Protein AF-A0A4Q6B2Z0-F1 (afdb_monomer_lite)

pLDDT: mean 95.23, std 4.37, range [68.38, 98.38]

Radius of gyration: 12.93 Å; chains: 1; bounding box: 28×20×36 Å

Structure (mmCIF, N/CA/C/O backbone):
data_AF-A0A4Q6B2Z0-F1
#
_entry.id   AF-A0A4Q6B2Z0-F1
#
loop_
_atom_site.group_PDB
_atom_site.id
_atom_site.type_symbol
_atom_site.label_atom_id
_atom_site.label_alt_id
_atom_site.label_comp_id
_atom_site.label_asym_id
_atom_site.label_entity_id
_atom_site.label_seq_id
_atom_site.pdbx_PDB_ins_code
_atom_site.Cartn_x
_atom_site.Cartn_y
_atom_site.Cartn_z
_atom_site.occupancy
_atom_site.B_iso_or_equiv
_atom_site.auth_seq_id
_atom_site.auth_comp_id
_atom_site.auth_asym_id
_atom_site.auth_atom_id
_atom_site.pdbx_PDB_model_num
ATOM 1 N N . MET A 1 1 ? -19.124 2.818 6.499 1.00 80.12 1 MET A N 1
ATOM 2 C CA . MET A 1 1 ? -17.695 2.948 6.855 1.00 80.12 1 MET A CA 1
ATOM 3 C C . MET A 1 1 ? -17.107 4.132 6.104 1.00 80.12 1 MET A C 1
ATOM 5 O O . MET A 1 1 ? -17.467 4.313 4.947 1.00 80.12 1 MET A O 1
ATOM 9 N N . LYS A 1 2 ? -16.278 4.961 6.749 1.00 90.12 2 LYS A N 1
ATOM 10 C CA . LYS A 1 2 ? -15.569 6.064 6.080 1.00 90.12 2 LYS A CA 1
ATOM 11 C C . LYS A 1 2 ? -14.171 5.575 5.700 1.00 90.12 2 LYS A C 1
ATOM 13 O O . LYS A 1 2 ? -13.534 4.934 6.524 1.00 90.12 2 LYS A O 1
ATOM 18 N N . LYS A 1 3 ? -13.723 5.865 4.478 1.00 93.75 3 LYS A N 1
ATOM 19 C CA . LYS A 1 3 ? -12.366 5.569 3.999 1.00 93.75 3 LYS A CA 1
ATOM 20 C C . LYS A 1 3 ? -11.644 6.884 3.739 1.00 93.75 3 LYS A C 1
ATOM 22 O O . LYS A 1 3 ? -12.234 7.782 3.139 1.00 93.75 3 LYS A O 1
ATOM 27 N N . ILE A 1 4 ? -10.400 6.986 4.193 1.00 95.69 4 ILE A N 1
ATOM 28 C CA . ILE A 1 4 ? -9.528 8.138 3.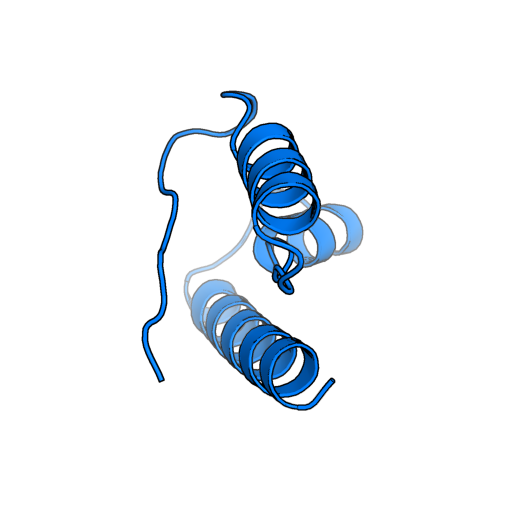953 1.00 95.69 4 ILE A CA 1
ATOM 29 C C . ILE A 1 4 ? -8.373 7.657 3.080 1.00 95.69 4 ILE A C 1
ATOM 31 O O . ILE A 1 4 ? -7.741 6.657 3.404 1.00 95.69 4 ILE A O 1
ATOM 35 N N . VAL A 1 5 ? -8.126 8.346 1.967 1.00 96.25 5 VAL A N 1
ATOM 36 C CA . VAL A 1 5 ? -7.077 7.985 1.006 1.00 96.25 5 VAL A CA 1
ATOM 37 C C . VAL A 1 5 ? -6.028 9.089 0.988 1.00 96.25 5 VAL A C 1
ATOM 39 O O . VAL A 1 5 ? -6.358 10.253 0.760 1.00 96.25 5 VAL A O 1
ATOM 42 N N . VAL A 1 6 ? -4.768 8.717 1.212 1.00 96.69 6 VAL A N 1
ATOM 43 C CA . VAL A 1 6 ? -3.614 9.618 1.118 1.00 96.69 6 VAL A CA 1
ATOM 44 C C . VAL A 1 6 ? -2.927 9.382 -0.224 1.00 96.69 6 VAL A C 1
ATOM 46 O O . VAL A 1 6 ? -2.439 8.288 -0.493 1.00 96.69 6 VAL A O 1
ATOM 49 N N . ILE A 1 7 ? -2.885 10.411 -1.069 1.00 95.94 7 ILE A N 1
ATOM 50 C CA . ILE A 1 7 ? -2.282 10.356 -2.408 1.00 95.94 7 ILE A CA 1
ATOM 51 C C . ILE A 1 7 ? -1.062 11.270 -2.498 1.00 95.94 7 ILE A C 1
ATOM 53 O O . ILE A 1 7 ? -0.987 12.294 -1.823 1.00 95.94 7 ILE A O 1
ATOM 57 N N . GLY A 1 8 ? -0.112 10.915 -3.359 1.00 95.44 8 GLY A N 1
ATOM 58 C CA . GLY A 1 8 ? 1.062 11.739 -3.637 1.00 95.44 8 GLY A CA 1
ATOM 59 C C . GLY A 1 8 ? 2.241 10.936 -4.193 1.00 95.44 8 GLY A C 1
ATOM 60 O O . GLY A 1 8 ? 2.201 9.702 -4.176 1.00 95.44 8 GLY A O 1
ATOM 61 N N . PRO A 1 9 ? 3.303 11.618 -4.659 1.00 93.31 9 PRO A N 1
ATOM 62 C CA . PRO A 1 9 ? 4.476 10.980 -5.255 1.00 93.31 9 PRO A CA 1
ATOM 63 C C . PRO A 1 9 ? 5.166 9.987 -4.317 1.00 93.31 9 PRO A C 1
ATOM 65 O O . PRO A 1 9 ? 4.974 10.017 -3.097 1.00 93.31 9 PRO A O 1
ATOM 68 N N . GLU A 1 10 ? 5.984 9.104 -4.875 1.00 90.00 10 GLU A N 1
ATOM 69 C CA . GLU A 1 10 ? 6.836 8.203 -4.099 1.00 90.00 10 GLU A CA 1
ATOM 70 C C . GLU A 1 10 ? 7.750 8.981 -3.133 1.00 90.00 10 GLU A C 1
ATOM 72 O O . GLU A 1 10 ? 8.129 10.120 -3.401 1.00 90.00 10 GLU A O 1
ATOM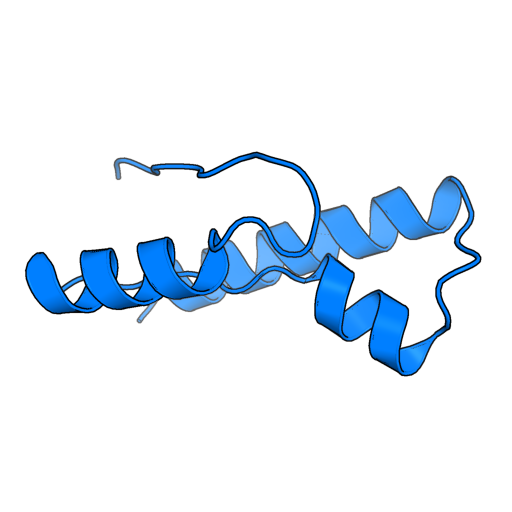 77 N N . SER A 1 11 ? 8.078 8.379 -1.984 1.00 89.75 11 SER A N 1
ATOM 78 C CA . SER A 1 11 ? 9.020 8.946 -1.004 1.00 89.75 11 SER A CA 1
ATOM 79 C C . SER A 1 11 ? 8.631 10.317 -0.422 1.00 89.75 11 SER A C 1
ATOM 81 O O . SER A 1 11 ? 9.483 11.093 -0.004 1.00 89.75 11 SER A O 1
ATOM 83 N N . THR A 1 12 ? 7.326 10.601 -0.332 1.00 95.44 12 THR A N 1
ATOM 84 C CA . THR A 1 12 ? 6.766 11.824 0.287 1.00 95.44 12 THR A CA 1
ATOM 85 C C . THR A 1 12 ? 6.152 11.600 1.679 1.00 95.44 12 THR A C 1
ATOM 87 O O . THR A 1 12 ? 5.384 12.426 2.159 1.00 95.44 12 THR A O 1
ATOM 90 N N . GLY A 1 13 ? 6.456 10.474 2.337 1.00 95.75 13 GLY A N 1
ATOM 91 C CA . GLY A 1 13 ? 6.024 10.198 3.719 1.00 95.75 13 GLY A CA 1
ATOM 92 C C . GLY A 1 13 ? 4.607 9.633 3.888 1.00 95.75 13 GLY A C 1
ATOM 93 O O . GLY A 1 13 ? 4.147 9.481 5.012 1.00 95.75 13 GLY A O 1
ATOM 94 N N . LYS A 1 14 ? 3.913 9.272 2.800 1.00 97.38 14 LYS A N 1
ATOM 95 C CA . LYS A 1 14 ? 2.524 8.765 2.846 1.00 97.38 14 LYS A CA 1
ATOM 96 C C . LYS A 1 14 ? 2.336 7.554 3.763 1.00 97.38 14 LYS A C 1
ATOM 98 O O . LYS A 1 14 ? 1.403 7.538 4.550 1.00 97.38 14 LYS A O 1
ATOM 103 N N . SER A 1 15 ? 3.202 6.544 3.651 1.00 96.12 15 SER A N 1
ATOM 104 C CA . SER A 1 15 ? 3.074 5.321 4.457 1.00 96.12 15 SER A CA 1
ATOM 105 C C . SER A 1 15 ? 3.304 5.596 5.938 1.00 96.12 15 SER A C 1
ATOM 107 O O . SER A 1 15 ? 2.495 5.161 6.743 1.00 96.12 15 SER A O 1
ATOM 109 N N . THR A 1 16 ? 4.322 6.396 6.266 1.00 97.38 16 THR A N 1
ATOM 110 C CA . THR A 1 16 ? 4.576 6.860 7.636 1.00 97.38 16 THR A CA 1
ATOM 111 C C . THR A 1 16 ? 3.372 7.614 8.194 1.00 97.38 16 THR A C 1
ATOM 113 O O . THR A 1 16 ? 2.897 7.291 9.271 1.00 97.38 16 THR A O 1
ATOM 116 N N . LEU A 1 17 ? 2.803 8.549 7.425 1.00 97.88 17 LEU A N 1
ATOM 117 C CA . LEU A 1 17 ? 1.617 9.289 7.850 1.00 97.88 17 LEU A CA 1
ATOM 118 C C . LEU A 1 17 ? 0.404 8.369 8.074 1.00 97.88 17 LEU A C 1
ATOM 120 O O . LEU A 1 17 ? -0.320 8.548 9.046 1.00 97.88 17 LEU A O 1
ATOM 124 N N . CYS A 1 18 ? 0.154 7.401 7.188 1.00 97.69 18 CYS A N 1
ATOM 125 C CA . CYS A 1 18 ? -0.959 6.461 7.349 1.00 97.69 18 CYS A CA 1
ATOM 126 C C . CYS A 1 18 ? -0.806 5.589 8.602 1.00 97.69 18 CYS A C 1
ATOM 128 O O . CYS A 1 18 ? -1.789 5.388 9.310 1.00 97.69 18 CYS A O 1
ATOM 130 N N . GLU A 1 19 ? 0.405 5.101 8.869 1.00 97.69 19 GLU A N 1
ATOM 131 C CA . GLU A 1 19 ? 0.728 4.311 10.059 1.00 97.69 19 GLU A CA 1
ATOM 132 C C . GLU A 1 19 ? 0.542 5.136 11.340 1.00 97.69 19 GLU A C 1
ATOM 134 O O . GLU A 1 19 ? -0.235 4.750 12.211 1.00 97.69 19 GLU A O 1
ATOM 139 N N . GLU A 1 20 ? 1.135 6.331 11.406 1.00 98.38 20 GLU A N 1
ATOM 140 C CA . GLU A 1 20 ? 1.012 7.234 12.558 1.00 98.38 20 GLU A CA 1
ATOM 141 C C . GLU A 1 20 ? -0.441 7.671 12.813 1.00 98.38 20 GLU A C 1
ATOM 143 O O . GLU A 1 20 ? -0.882 7.755 13.961 1.00 98.38 20 GLU A O 1
ATOM 148 N N . LEU A 1 21 ? -1.225 7.936 11.759 1.00 97.81 21 LEU A N 1
ATOM 149 C CA . LEU A 1 21 ? -2.648 8.263 11.897 1.00 97.81 21 LEU A CA 1
ATOM 150 C C . LEU A 1 21 ? -3.458 7.067 12.405 1.00 97.81 21 LEU A C 1
ATOM 152 O O . LEU A 1 21 ? -4.377 7.255 13.205 1.00 97.81 21 LEU A O 1
ATOM 156 N N . ALA A 1 22 ? -3.142 5.855 11.948 1.00 97.06 22 ALA A N 1
ATOM 157 C CA . ALA A 1 22 ? -3.808 4.643 12.406 1.00 97.06 22 ALA A CA 1
ATOM 158 C C . ALA A 1 22 ? -3.554 4.401 13.897 1.00 97.06 22 ALA A C 1
ATOM 160 O O . ALA A 1 22 ? -4.508 4.187 14.647 1.00 97.06 22 ALA A O 1
ATOM 161 N N . GLU A 1 23 ? -2.302 4.541 14.340 1.00 98.00 23 GLU A N 1
ATOM 162 C CA . GLU A 1 23 ? -1.937 4.482 15.757 1.00 98.00 23 GLU A CA 1
ATOM 163 C C . GLU A 1 23 ? -2.645 5.574 16.569 1.00 98.00 23 GLU A C 1
ATOM 165 O O . GLU A 1 23 ? -3.282 5.285 17.583 1.00 98.00 23 GLU A O 1
ATOM 170 N N . HIS A 1 24 ? -2.600 6.827 16.103 1.00 98.19 24 HIS A N 1
ATOM 171 C CA . HIS A 1 24 ? -3.188 7.966 16.809 1.00 98.19 24 HIS A CA 1
ATOM 172 C C . HIS A 1 24 ? -4.704 7.832 17.005 1.00 98.19 24 HIS A C 1
ATOM 174 O O . HIS A 1 24 ? -5.226 8.145 18.077 1.00 98.19 24 HIS A O 1
ATOM 180 N N . TYR A 1 25 ? -5.422 7.368 15.980 1.00 96.62 25 TYR A N 1
ATOM 181 C CA . TYR A 1 25 ? -6.876 7.198 16.026 1.00 96.62 25 TYR A CA 1
ATOM 182 C C . TYR A 1 25 ? -7.320 5.801 16.473 1.00 96.62 25 TYR A C 1
ATOM 184 O O . TYR A 1 25 ? -8.524 5.531 16.468 1.00 96.62 25 TYR A O 1
ATOM 192 N N . ASN A 1 26 ? -6.384 4.933 16.874 1.00 96.25 26 ASN A N 1
ATOM 193 C CA . ASN A 1 26 ? -6.637 3.539 17.239 1.00 96.25 26 ASN A CA 1
ATOM 194 C C . ASN A 1 26 ? -7.511 2.827 16.189 1.00 96.25 26 ASN A C 1
ATOM 196 O O . ASN A 1 26 ? -8.584 2.292 16.481 1.00 96.25 26 ASN A O 1
ATOM 200 N N . THR A 1 27 ? -7.075 2.909 14.935 1.00 95.38 27 THR A N 1
ATOM 201 C CA . THR A 1 27 ? -7.747 2.330 13.774 1.00 95.38 27 THR A CA 1
ATOM 202 C C . THR A 1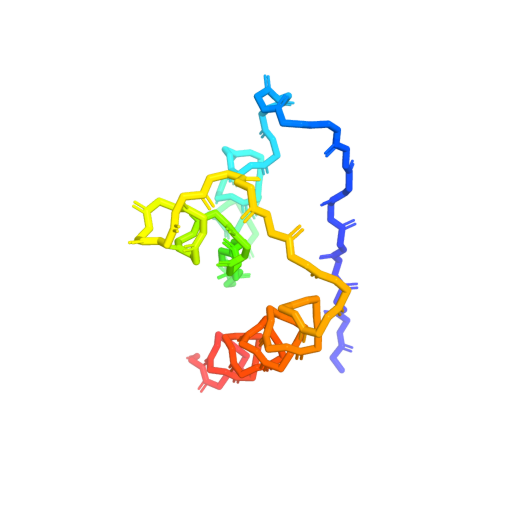 27 ? -6.752 1.556 12.911 1.00 95.38 27 THR A C 1
ATOM 204 O O . THR A 1 27 ? -5.584 1.414 13.259 1.00 95.38 27 THR A O 1
ATOM 207 N N . VAL A 1 28 ? -7.229 1.013 11.797 1.00 95.69 28 VAL A N 1
ATOM 208 C CA . VAL A 1 28 ? -6.439 0.217 10.857 1.00 95.69 28 VAL A CA 1
ATOM 209 C C . VAL A 1 28 ? -6.009 1.065 9.664 1.00 95.69 28 VAL A C 1
ATOM 211 O O . VAL A 1 28 ? -6.685 2.026 9.287 1.00 95.69 28 VAL A O 1
ATOM 214 N N . TRP A 1 29 ? -4.910 0.675 9.024 1.00 96.62 29 TRP A N 1
ATOM 215 C CA . TRP A 1 29 ? -4.518 1.193 7.717 1.00 96.62 29 TRP A CA 1
ATOM 216 C C . TRP A 1 29 ? -4.159 0.051 6.770 1.00 96.62 29 TRP A C 1
ATOM 218 O O . TRP A 1 29 ? -3.871 -1.066 7.190 1.00 96.62 29 TRP A O 1
ATOM 228 N N . CYS A 1 30 ? -4.204 0.348 5.474 1.00 97.00 30 CYS A N 1
ATOM 229 C CA . CYS A 1 30 ? -3.868 -0.585 4.408 1.00 97.00 30 CYS A CA 1
ATOM 230 C C . CYS A 1 30 ? -2.584 -0.112 3.709 1.00 97.00 30 CYS A C 1
ATOM 232 O O . CYS A 1 30 ? -2.531 1.054 3.299 1.00 97.00 30 CYS A O 1
ATOM 234 N N . PRO A 1 31 ? -1.574 -0.980 3.522 1.00 96.19 31 PRO A N 1
ATOM 235 C CA . PRO A 1 31 ? -0.393 -0.643 2.739 1.00 96.19 31 PRO A CA 1
ATOM 236 C C . PRO A 1 31 ? -0.695 -0.488 1.239 1.00 96.19 31 PRO A C 1
ATOM 238 O O . PRO A 1 31 ? -1.779 -0.818 0.748 1.00 96.19 31 PRO A O 1
ATOM 241 N N . GLU A 1 32 ? 0.277 0.067 0.514 1.00 97.00 32 GLU A N 1
ATOM 242 C CA . GLU A 1 32 ? 0.220 0.292 -0.933 1.00 97.00 32 GLU A CA 1
ATOM 243 C C . GLU A 1 32 ? 0.652 -0.977 -1.679 1.00 97.00 32 GLU A C 1
ATOM 245 O O . GLU A 1 32 ? 1.841 -1.286 -1.738 1.00 97.00 32 GLU A O 1
ATOM 250 N N . TYR A 1 33 ? -0.299 -1.681 -2.298 1.00 97.56 33 TYR A N 1
ATOM 251 C CA . TYR A 1 33 ? -0.044 -2.934 -3.018 1.00 97.56 33 TYR A CA 1
ATOM 252 C C . TYR A 1 33 ? 0.951 -2.754 -4.170 1.00 97.56 33 TYR A C 1
ATOM 254 O O . TYR A 1 33 ? 1.781 -3.623 -4.434 1.00 97.56 33 TYR A O 1
ATOM 262 N N . ALA A 1 34 ? 0.885 -1.608 -4.856 1.00 96.06 34 ALA A N 1
ATOM 263 C CA . ALA A 1 34 ? 1.778 -1.298 -5.968 1.00 96.06 34 ALA A CA 1
ATOM 264 C C . ALA A 1 34 ? 3.256 -1.392 -5.562 1.00 96.06 34 ALA A C 1
ATOM 266 O O . ALA A 1 34 ? 4.071 -1.864 -6.346 1.00 96.06 34 ALA A O 1
ATOM 267 N N . ARG A 1 35 ? 3.604 -1.004 -4.329 1.00 95.25 35 ARG A N 1
ATOM 268 C CA . ARG A 1 35 ? 4.982 -1.084 -3.837 1.00 95.25 35 ARG A CA 1
ATOM 269 C C . ARG A 1 35 ? 5.481 -2.521 -3.805 1.00 95.25 35 ARG A C 1
ATOM 271 O O . ARG A 1 35 ? 6.534 -2.807 -4.365 1.00 95.25 35 ARG A O 1
ATOM 278 N N . ASP A 1 36 ? 4.715 -3.416 -3.194 1.00 95.75 36 ASP A N 1
ATOM 279 C CA . ASP A 1 36 ? 5.089 -4.826 -3.084 1.00 95.75 36 ASP A CA 1
ATOM 280 C C . ASP A 1 36 ? 5.136 -5.494 -4.459 1.00 95.75 36 ASP A C 1
ATOM 282 O O . ASP A 1 36 ? 6.061 -6.253 -4.754 1.00 95.75 36 ASP A O 1
ATOM 286 N N . PHE A 1 37 ? 4.184 -5.157 -5.333 1.00 97.12 37 PHE A N 1
ATOM 287 C CA . PHE A 1 37 ? 4.162 -5.646 -6.706 1.00 97.12 37 PHE A CA 1
ATOM 288 C C . PHE A 1 37 ? 5.434 -5.249 -7.468 1.00 97.12 37 PHE A C 1
ATOM 290 O O . PHE A 1 37 ? 6.099 -6.118 -8.032 1.00 97.12 37 PHE A O 1
ATOM 297 N N . LEU A 1 38 ? 5.809 -3.965 -7.443 1.00 95.94 38 LEU A N 1
ATOM 298 C CA . LEU A 1 38 ? 6.973 -3.447 -8.170 1.00 95.94 38 LEU A CA 1
ATOM 299 C C . LEU A 1 38 ? 8.304 -3.922 -7.567 1.00 95.94 38 LEU A C 1
ATOM 301 O O . LEU A 1 38 ? 9.260 -4.148 -8.305 1.00 95.94 38 LEU A O 1
ATOM 305 N N . LEU A 1 39 ? 8.378 -4.140 -6.250 1.00 95.75 39 LEU A N 1
ATOM 306 C CA . LEU A 1 39 ? 9.555 -4.747 -5.615 1.00 95.75 39 LEU A CA 1
ATOM 307 C C . LEU A 1 39 ? 9.793 -6.189 -6.085 1.00 95.75 39 LEU A C 1
ATOM 309 O O . LEU A 1 39 ? 10.939 -6.626 -6.166 1.00 95.75 39 LEU A O 1
ATOM 313 N N . GLN A 1 40 ? 8.724 -6.927 -6.393 1.00 96.69 40 GLN A N 1
ATOM 314 C CA . GLN A 1 40 ? 8.801 -8.322 -6.834 1.00 96.69 40 GLN A CA 1
ATOM 315 C C . GLN A 1 40 ? 8.981 -8.466 -8.350 1.00 96.69 40 GLN A C 1
ATOM 317 O O . GLN A 1 40 ? 9.690 -9.367 -8.795 1.00 96.69 40 GLN A O 1
ATOM 322 N N . HIS A 1 41 ? 8.342 -7.599 -9.138 1.00 95.81 41 HIS A N 1
ATOM 323 C CA . HIS A 1 41 ? 8.251 -7.736 -10.597 1.00 95.81 41 HIS A CA 1
ATOM 324 C C . HIS A 1 41 ? 9.117 -6.723 -11.361 1.00 95.81 41 HIS A C 1
ATOM 326 O O . HIS A 1 41 ? 9.302 -6.866 -12.567 1.00 95.81 41 HIS A O 1
ATOM 332 N N . GLY A 1 42 ? 9.688 -5.737 -10.665 1.00 95.88 42 GLY A N 1
ATOM 333 C CA . GLY A 1 42 ? 10.422 -4.623 -11.255 1.00 95.88 42 GLY A CA 1
ATOM 334 C C . GLY A 1 42 ? 9.553 -3.378 -11.443 1.00 95.88 42 GLY A C 1
ATOM 335 O O . GLY A 1 42 ? 8.326 -3.419 -11.367 1.00 95.88 42 GLY A O 1
ATOM 336 N N . THR A 1 43 ? 10.209 -2.242 -11.680 1.00 93.94 43 THR A N 1
ATOM 337 C CA . THR A 1 43 ? 9.549 -0.934 -11.837 1.00 93.94 43 THR A CA 1
ATOM 338 C C . THR A 1 43 ? 8.988 -0.694 -13.238 1.00 93.94 43 THR A C 1
ATOM 340 O O . THR A 1 43 ? 8.198 0.229 -13.424 1.00 93.94 43 THR A O 1
ATOM 343 N N . ASP A 1 44 ? 9.386 -1.509 -14.216 1.00 95.50 44 ASP A N 1
ATOM 344 C CA . ASP A 1 44 ? 8.885 -1.451 -15.587 1.00 95.50 44 ASP A CA 1
ATOM 345 C C . ASP A 1 44 ? 7.585 -2.261 -15.685 1.00 95.50 44 ASP A C 1
ATOM 347 O O . ASP A 1 44 ? 7.604 -3.463 -15.942 1.00 95.50 44 ASP A O 1
ATOM 351 N N . TYR A 1 45 ? 6.450 -1.601 -15.448 1.00 95.06 45 TYR A N 1
ATOM 352 C CA . TYR A 1 45 ? 5.123 -2.216 -15.508 1.00 95.06 45 TYR A CA 1
ATOM 353 C C . TYR A 1 45 ? 4.347 -1.791 -16.759 1.00 95.06 45 TYR A C 1
ATOM 355 O O . TYR A 1 45 ? 4.581 -0.740 -17.362 1.00 95.06 45 TYR A O 1
ATOM 363 N N . THR A 1 46 ? 3.384 -2.619 -17.145 1.00 96.50 46 THR A N 1
ATOM 364 C CA . THR A 1 46 ? 2.509 -2.413 -18.299 1.00 96.50 46 THR A CA 1
ATOM 365 C C . THR A 1 46 ? 1.128 -1.910 -17.884 1.00 96.50 46 THR A C 1
ATOM 367 O O . THR A 1 46 ? 0.752 -1.903 -16.712 1.00 96.50 46 THR A O 1
ATOM 370 N N . TYR A 1 47 ? 0.319 -1.509 -18.865 1.00 95.44 47 TYR A N 1
ATOM 371 C CA . TYR A 1 47 ? -1.069 -1.130 -18.604 1.00 95.44 47 TYR A CA 1
ATOM 372 C C . TYR A 1 47 ? -1.898 -2.290 -18.020 1.00 95.44 47 TYR A C 1
ATOM 374 O O . TYR A 1 47 ? -2.767 -2.062 -17.181 1.00 95.44 47 TYR A O 1
ATOM 382 N N . ASP A 1 48 ? -1.607 -3.533 -18.408 1.00 94.50 48 ASP A N 1
ATOM 383 C CA . ASP A 1 48 ? -2.317 -4.705 -17.891 1.00 94.50 48 ASP A CA 1
ATOM 384 C C . ASP A 1 48 ? -1.971 -4.971 -16.416 1.00 94.50 48 ASP A C 1
ATOM 386 O O . ASP A 1 48 ? -2.851 -5.334 -15.627 1.00 94.50 48 ASP A O 1
ATOM 390 N N . ASP A 1 49 ? -0.732 -4.680 -16.003 1.00 96.94 49 ASP A N 1
ATOM 391 C CA . ASP A 1 49 ? -0.298 -4.791 -14.605 1.00 96.94 49 ASP A CA 1
ATOM 392 C C . ASP A 1 49 ? -1.066 -3.842 -13.684 1.00 96.94 49 ASP A C 1
ATOM 394 O O . ASP A 1 49 ? -1.366 -4.202 -12.546 1.00 96.94 49 ASP A O 1
ATOM 398 N N . LEU A 1 50 ? -1.486 -2.670 -14.179 1.00 96.88 50 LEU A N 1
ATOM 399 C CA . LEU A 1 50 ? -2.322 -1.744 -13.407 1.00 96.88 50 LEU A CA 1
ATOM 400 C C . LEU A 1 50 ? -3.631 -2.395 -12.954 1.00 96.88 50 LEU A C 1
ATOM 402 O O . LEU A 1 50 ? -4.098 -2.135 -11.845 1.00 96.88 50 LEU A O 1
ATOM 406 N N . THR A 1 51 ? -4.214 -3.272 -13.777 1.00 96.81 51 THR A N 1
ATOM 407 C CA . THR A 1 51 ? -5.432 -4.004 -13.403 1.00 96.81 51 THR A CA 1
ATOM 408 C C . THR A 1 51 ? -5.152 -4.996 -12.276 1.00 96.81 51 THR A C 1
ATOM 410 O O . THR A 1 51 ? -5.966 -5.139 -11.360 1.00 96.81 51 THR A O 1
ATOM 413 N N . THR A 1 52 ? -4.005 -5.674 -12.318 1.00 96.69 52 THR A N 1
ATOM 414 C CA . THR A 1 52 ? -3.559 -6.588 -11.257 1.00 96.69 52 THR A CA 1
ATOM 415 C C . THR A 1 52 ? -3.289 -5.831 -9.960 1.00 96.69 52 THR A C 1
ATOM 417 O O . THR A 1 52 ? -3.822 -6.206 -8.916 1.00 96.69 52 THR A O 1
ATOM 420 N N . ILE A 1 53 ? -2.555 -4.719 -10.036 1.00 98.06 53 ILE A N 1
ATOM 421 C CA . ILE A 1 53 ? -2.254 -3.843 -8.900 1.00 98.06 53 ILE A CA 1
ATOM 422 C C . ILE A 1 53 ? -3.544 -3.320 -8.259 1.00 98.06 53 ILE A C 1
ATOM 424 O O . ILE A 1 53 ? -3.701 -3.390 -7.042 1.00 98.06 53 ILE A O 1
ATOM 428 N N . ALA A 1 54 ? -4.502 -2.853 -9.066 1.00 97.50 54 ALA A N 1
ATOM 429 C CA . ALA A 1 54 ? -5.781 -2.354 -8.569 1.00 97.50 54 ALA A CA 1
ATOM 430 C C . ALA A 1 54 ? -6.593 -3.444 -7.850 1.00 97.50 54 ALA A C 1
ATOM 432 O O . ALA A 1 54 ? -7.158 -3.196 -6.785 1.00 97.50 54 ALA A O 1
ATOM 433 N N . LYS A 1 55 ? -6.631 -4.668 -8.395 1.00 98.06 55 LYS A N 1
ATOM 434 C CA . LYS A 1 55 ? -7.289 -5.810 -7.739 1.00 98.06 55 LYS A CA 1
ATOM 435 C C . LYS A 1 55 ? -6.607 -6.177 -6.422 1.00 98.06 55 LYS A C 1
ATOM 437 O O . LYS A 1 55 ? -7.304 -6.423 -5.441 1.00 98.06 55 LYS A O 1
ATOM 442 N N . GLY A 1 56 ? -5.275 -6.177 -6.394 1.00 97.88 56 GLY A N 1
ATOM 443 C CA . GLY A 1 56 ? -4.493 -6.416 -5.183 1.00 97.88 56 GLY A CA 1
ATOM 444 C C . GLY A 1 56 ? -4.769 -5.375 -4.099 1.00 97.88 56 GLY A C 1
ATOM 445 O O . GLY A 1 56 ? -5.038 -5.737 -2.957 1.00 97.88 56 GLY A O 1
ATOM 446 N N . GLN A 1 57 ? -4.817 -4.090 -4.465 1.00 98.12 57 GLN A N 1
ATOM 447 C CA . GLN A 1 57 ? -5.152 -3.014 -3.530 1.00 98.12 57 GLN A CA 1
ATOM 448 C C . GLN A 1 57 ? -6.555 -3.186 -2.933 1.00 98.12 57 GLN A C 1
ATOM 450 O O . GLN A 1 57 ? -6.722 -3.067 -1.723 1.00 98.12 57 GLN A O 1
ATOM 455 N N . LEU A 1 58 ? -7.557 -3.513 -3.760 1.00 97.38 58 LEU A N 1
ATOM 456 C CA . LEU A 1 58 ? -8.923 -3.758 -3.285 1.00 97.38 58 LEU A CA 1
ATOM 457 C C . LEU A 1 58 ? -9.008 -4.953 -2.327 1.00 97.38 58 LEU A C 1
ATOM 459 O O . LEU A 1 58 ? -9.790 -4.907 -1.377 1.00 97.38 58 LEU A O 1
ATOM 463 N N . ALA A 1 59 ? -8.223 -6.007 -2.568 1.00 97.69 59 ALA A N 1
ATOM 464 C CA . ALA A 1 59 ? -8.153 -7.162 -1.678 1.00 97.69 59 ALA A CA 1
ATOM 465 C C . ALA A 1 59 ? -7.540 -6.784 -0.320 1.00 97.69 59 ALA A C 1
ATOM 467 O O . ALA A 1 59 ? -8.167 -7.035 0.707 1.00 97.69 59 ALA A O 1
ATOM 468 N N . LEU A 1 60 ? -6.396 -6.087 -0.311 1.00 96.88 60 LEU A N 1
ATOM 469 C CA . LEU A 1 60 ? -5.770 -5.611 0.928 1.00 96.88 60 LEU A CA 1
ATOM 470 C C . LEU A 1 60 ? -6.686 -4.668 1.719 1.00 96.88 60 LEU A C 1
ATOM 472 O O . LEU A 1 60 ? -6.782 -4.770 2.939 1.00 96.88 60 LEU A O 1
ATOM 476 N N . GLU A 1 61 ? -7.400 -3.766 1.039 1.00 96.00 61 GLU A N 1
ATOM 477 C CA . GLU A 1 61 ? -8.365 -2.882 1.696 1.00 96.00 61 GLU A CA 1
ATOM 478 C C . GLU A 1 61 ? -9.502 -3.657 2.370 1.00 96.00 61 GLU A C 1
ATOM 480 O O . GLU A 1 61 ? -9.978 -3.254 3.434 1.00 96.00 61 GLU A O 1
ATOM 485 N N . ALA A 1 62 ? -9.978 -4.731 1.735 1.00 95.06 62 ALA A N 1
ATOM 486 C CA . ALA A 1 62 ? -11.028 -5.575 2.288 1.00 95.06 62 ALA A CA 1
ATOM 487 C C . ALA A 1 62 ? -10.526 -6.371 3.502 1.00 95.06 62 ALA A C 1
ATOM 489 O O . ALA A 1 62 ? -11.243 -6.455 4.496 1.00 95.06 62 ALA A O 1
ATOM 490 N N . GLU A 1 63 ? -9.302 -6.898 3.439 1.00 95.38 63 GLU A N 1
ATOM 491 C CA . GLU A 1 63 ? -8.649 -7.598 4.550 1.00 95.38 63 GLU A CA 1
ATOM 492 C C . GLU A 1 63 ? -8.436 -6.671 5.751 1.00 95.38 63 GLU A C 1
ATOM 494 O O . GLU A 1 63 ? -8.854 -7.000 6.859 1.00 95.38 63 GLU A O 1
ATOM 499 N N . ALA A 1 64 ? -7.877 -5.478 5.527 1.00 93.50 64 ALA A N 1
ATOM 500 C CA . ALA A 1 64 ? -7.647 -4.497 6.584 1.00 93.50 64 ALA A CA 1
ATOM 501 C C . ALA A 1 64 ? -8.954 -4.050 7.255 1.00 93.50 64 ALA A C 1
ATOM 503 O O . ALA A 1 64 ? -8.992 -3.857 8.463 1.00 93.50 64 ALA A O 1
ATOM 504 N N . ALA A 1 65 ? -10.038 -3.906 6.488 1.00 90.62 65 ALA A N 1
ATOM 505 C CA . ALA A 1 65 ? -11.339 -3.511 7.025 1.00 90.62 65 ALA A CA 1
ATOM 506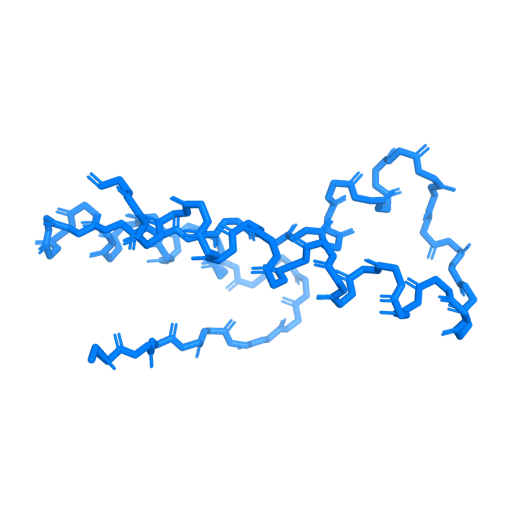 C C . ALA A 1 65 ? -12.092 -4.633 7.763 1.00 90.62 65 ALA A C 1
ATOM 508 O O . ALA A 1 65 ? -13.110 -4.351 8.399 1.00 90.62 65 ALA A O 1
ATOM 509 N N . ALA A 1 66 ? -11.654 -5.886 7.628 1.00 87.56 66 ALA A N 1
ATOM 510 C CA . ALA A 1 66 ? -12.246 -7.037 8.305 1.00 87.56 66 ALA A CA 1
ATOM 511 C C . ALA A 1 66 ? -11.572 -7.367 9.652 1.00 87.56 66 ALA A C 1
ATOM 513 O O . ALA A 1 66 ? -12.117 -8.185 10.395 1.00 87.56 66 ALA A O 1
ATOM 514 N N . ALA A 1 67 ? -10.413 -6.762 9.938 1.00 68.38 67 ALA A N 1
ATOM 515 C CA . ALA A 1 67 ? -9.675 -6.872 11.198 1.00 68.38 67 ALA A CA 1
ATOM 516 C C . ALA A 1 67 ? -10.254 -5.953 12.287 1.00 68.38 67 ALA A C 1
ATOM 518 O O . ALA A 1 67 ? -10.273 -6.396 13.459 1.00 68.38 67 ALA A O 1
#

Foldseek 3Di:
DDDDDDDDDPPPCRVVVQVVVCVVVVAWDFDQQVVVVCVVPNPDDDPVVVVVSVVSRVVRVVVRVVD

Sequence (67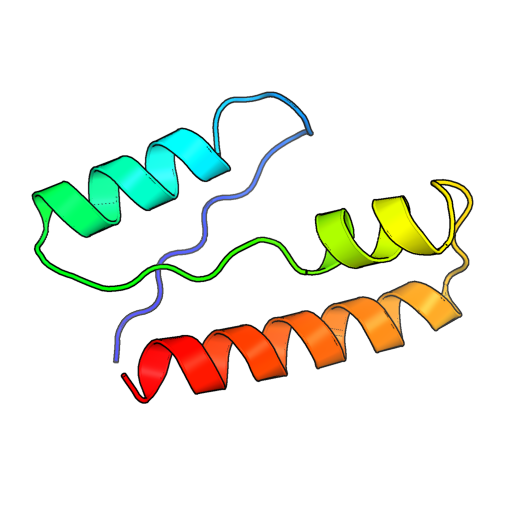 aa):
MKKI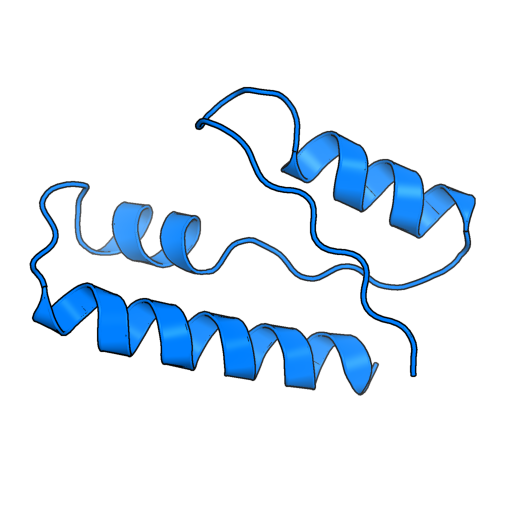VVIGPESTGKSTLCEELAEHYNTVWCPEYARDFLLQHGTDYTYDDLTTIAKGQLALEAEAAAA

Secondary structure (DSSP, 8-state):
---------TTSSHHHHHHHHHHHTT------HHHHHHHHH-S---HHHHHHHHHHHHHHHHHHHH-